Protein AF-A0A7S4VWI9-F1 (afdb_monomer)

Organism: NCBI:txid311494

Sequence (172 aa):
RGKDGPGIADALVRAIVDYGGRVLDMAQFLLEGSLVFTLRFDLGPQEGSMRVMTELLECAQVRGLSLDFYFPPSTGAPASAQGMNEAVLSVVSKAEITPALLYDLDTVLCDFGCVVHEIEHRSDNKARNNGELNKVAFRIHCPPGVRLSSLYMGAPSGAAGGSARGGSLQRV

Mean predicted aligned error: 10.53 Å

Nearest PDB structures (foldseek):
  8a1z-assembly1_A  TM=7.659E-01  e=7.787E-06  Mycobacterium avium 104
  5is2-assembly1_A-2  TM=7.629E-01  e=1.605E-05  Mycobacterium avium 104
  5jlp-assembly1_A  TM=7.545E-01  e=3.513E-05  Mycobacterium avium 104
  1u0s-assembly1_A  TM=6.775E-01  e=2.220E-02  Thermotoga maritima
  1y7p-assembly2_B  TM=7.462E-01  e=6.568E-02  Archaeoglobus fulgidus

Structure (mmCIF, N/CA/C/O backbone):
data_AF-A0A7S4VWI9-F1
#
_entry.id   AF-A0A7S4VWI9-F1
#
loop_
_atom_site.group_PDB
_atom_site.id
_atom_site.type_symbol
_atom_site.label_atom_id
_atom_site.label_alt_id
_atom_site.label_comp_id
_atom_site.label_asym_id
_atom_site.label_entity_id
_atom_site.label_seq_id
_atom_site.pdbx_PDB_ins_code
_atom_site.Cartn_x
_atom_site.Cartn_y
_atom_site.Cartn_z
_atom_site.occupancy
_atom_site.B_iso_or_equiv
_atom_site.auth_seq_id
_atom_site.auth_comp_id
_atom_site.auth_asym_id
_atom_site.auth_atom_id
_atom_site.pdbx_PDB_model_num
ATOM 1 N N . ARG A 1 1 ? -0.387 -2.686 11.601 1.00 92.81 1 ARG A N 1
ATOM 2 C CA . ARG A 1 1 ? 0.595 -3.657 11.054 1.00 92.81 1 ARG A CA 1
ATOM 3 C C . ARG A 1 1 ? 0.879 -4.763 12.064 1.00 92.81 1 ARG A C 1
ATOM 5 O O . ARG A 1 1 ? 0.874 -4.468 13.252 1.00 92.81 1 ARG A O 1
ATOM 12 N N . GLY A 1 2 ? 1.144 -5.993 11.634 1.00 94.62 2 GLY A N 1
ATOM 13 C CA . GLY A 1 2 ? 1.517 -7.103 12.523 1.00 94.62 2 GLY A CA 1
ATOM 14 C C . GLY A 1 2 ? 1.424 -8.455 11.820 1.00 94.62 2 GLY A C 1
ATOM 15 O O . GLY A 1 2 ? 1.335 -8.496 10.600 1.00 94.62 2 GLY A O 1
ATOM 16 N N . LYS A 1 3 ? 1.458 -9.563 12.564 1.00 93.81 3 LYS A N 1
ATOM 17 C CA . LYS A 1 3 ? 1.314 -10.901 11.970 1.00 93.81 3 LYS A CA 1
ATOM 18 C C . LYS A 1 3 ? -0.118 -11.106 11.469 1.00 93.81 3 LYS A C 1
ATOM 20 O O . LYS A 1 3 ? -1.064 -10.728 12.156 1.00 93.81 3 LYS A O 1
ATOM 25 N N . ASP A 1 4 ? -0.267 -11.708 10.293 1.00 92.44 4 ASP A N 1
ATOM 26 C CA . ASP A 1 4 ? -1.592 -12.005 9.747 1.00 92.44 4 ASP A CA 1
ATOM 27 C C . ASP A 1 4 ? -2.323 -13.114 10.523 1.00 92.44 4 ASP A C 1
ATOM 29 O O . ASP A 1 4 ? -1.708 -13.988 11.146 1.00 92.44 4 ASP A O 1
ATOM 33 N N . GLY A 1 5 ? -3.653 -13.071 10.469 1.00 90.56 5 GLY A N 1
ATOM 34 C CA . GLY A 1 5 ? -4.538 -14.011 11.136 1.00 90.56 5 GLY A CA 1
ATOM 35 C C . GLY A 1 5 ? -6.008 -13.809 10.752 1.00 90.56 5 GLY A C 1
ATOM 36 O O . GLY A 1 5 ? -6.421 -12.713 10.362 1.00 90.56 5 GLY A O 1
ATOM 37 N N . PRO A 1 6 ? -6.835 -14.861 10.869 1.00 91.75 6 PRO A N 1
ATOM 38 C CA . PRO A 1 6 ? -8.243 -14.780 10.505 1.00 91.75 6 PRO A CA 1
ATOM 39 C C . PRO A 1 6 ? -8.999 -13.779 11.390 1.00 91.75 6 PRO A C 1
ATOM 41 O O . PRO A 1 6 ? -8.792 -13.708 12.601 1.00 91.75 6 PRO A O 1
ATOM 44 N N . GLY A 1 7 ? -9.915 -13.023 10.781 1.00 93.00 7 GLY A N 1
ATOM 45 C CA . GLY A 1 7 ? -10.837 -12.136 11.499 1.00 93.00 7 GLY A CA 1
ATOM 46 C C . GLY A 1 7 ? -10.259 -10.785 11.933 1.00 93.00 7 GLY A C 1
ATOM 47 O O . GLY A 1 7 ? -10.922 -10.064 12.675 1.00 93.00 7 GLY A O 1
ATOM 48 N N . ILE A 1 8 ? -9.054 -10.406 11.488 1.00 94.25 8 ILE A N 1
ATOM 49 C CA . ILE A 1 8 ? -8.497 -9.070 11.763 1.00 94.25 8 ILE A CA 1
ATOM 50 C C . ILE A 1 8 ? -9.351 -7.974 11.115 1.00 94.25 8 ILE A C 1
ATOM 52 O O . ILE A 1 8 ? -9.794 -7.061 11.807 1.00 94.25 8 ILE A O 1
ATOM 56 N N . ALA A 1 9 ? -9.614 -8.084 9.809 1.00 94.00 9 ALA A N 1
ATOM 57 C CA . ALA A 1 9 ? -10.411 -7.098 9.080 1.00 94.00 9 ALA A CA 1
ATOM 58 C C . ALA A 1 9 ? -11.834 -6.982 9.652 1.00 94.00 9 ALA A C 1
ATOM 60 O O . ALA A 1 9 ? -12.306 -5.877 9.897 1.00 94.00 9 ALA A O 1
ATOM 61 N N . ASP A 1 10 ? -12.478 -8.120 9.934 1.00 95.00 10 ASP A N 1
ATOM 62 C CA . ASP A 1 10 ? -13.802 -8.170 10.567 1.00 95.00 10 ASP A CA 1
ATOM 63 C C . ASP A 1 10 ? -13.814 -7.439 11.916 1.00 95.00 10 ASP A C 1
ATOM 65 O O . ASP A 1 10 ? -14.651 -6.568 12.121 1.00 95.00 10 ASP A O 1
ATOM 69 N N . ALA A 1 11 ? -12.853 -7.719 12.802 1.00 94.56 11 ALA A N 1
ATOM 70 C CA . ALA A 1 11 ? -12.791 -7.083 14.116 1.00 94.56 11 ALA A CA 1
ATOM 71 C C . ALA A 1 11 ? -12.599 -5.560 14.030 1.00 94.56 11 ALA A C 1
ATOM 73 O O . ALA A 1 11 ? -13.314 -4.812 14.695 1.00 94.56 11 ALA A O 1
ATOM 74 N N . LEU A 1 12 ? -11.665 -5.095 13.192 1.00 94.44 12 LEU A N 1
ATOM 75 C CA . LEU A 1 12 ? -11.386 -3.663 13.042 1.00 94.44 12 LEU A CA 1
ATOM 76 C C . LEU A 1 12 ? -12.568 -2.914 12.414 1.00 94.44 12 LEU A C 1
ATOM 78 O O . LEU A 1 12 ? -12.926 -1.833 12.873 1.00 94.44 12 LEU A O 1
ATOM 82 N N . VAL A 1 13 ? -13.195 -3.486 11.383 1.00 94.88 13 VAL A N 1
ATOM 83 C CA . VAL A 1 13 ? -14.356 -2.869 10.725 1.00 94.88 13 VAL A CA 1
ATOM 84 C C . VAL A 1 13 ? -15.570 -2.877 11.651 1.00 94.88 13 VAL A C 1
ATOM 86 O O . VAL A 1 13 ? -16.282 -1.877 11.723 1.00 94.88 13 VAL A O 1
ATOM 89 N N . ARG A 1 14 ? -15.794 -3.959 12.403 1.00 94.00 14 ARG A N 1
ATOM 90 C CA . ARG A 1 14 ? -16.907 -4.057 13.352 1.00 94.00 14 ARG A CA 1
ATOM 91 C C . ARG A 1 14 ? -16.822 -2.998 14.446 1.00 94.00 14 ARG A C 1
ATOM 93 O O . ARG A 1 14 ? -17.813 -2.320 14.677 1.00 94.00 14 ARG A O 1
ATOM 100 N N . ALA A 1 15 ? -15.639 -2.768 15.016 1.00 92.00 15 ALA A N 1
ATOM 101 C CA . ALA A 1 15 ? -15.430 -1.705 16.003 1.00 92.00 15 ALA A CA 1
ATOM 102 C C . ALA A 1 15 ? -15.793 -0.304 15.471 1.00 92.00 15 ALA A C 1
ATOM 104 O O . ALA A 1 15 ? -16.140 0.582 16.240 1.00 92.00 15 ALA A O 1
ATOM 105 N N . ILE A 1 16 ? -15.738 -0.080 14.158 1.00 92.94 16 ILE A N 1
ATOM 106 C CA . ILE A 1 16 ? -16.156 1.188 13.546 1.00 92.94 16 ILE A CA 1
ATOM 107 C C . ILE A 1 16 ? -17.675 1.209 13.356 1.00 92.94 16 ILE A C 1
ATOM 109 O O . ILE A 1 16 ? -18.326 2.201 13.679 1.00 92.94 16 ILE A O 1
ATOM 113 N N . VAL A 1 17 ? -18.242 0.109 12.854 1.00 91.56 17 VAL A N 1
ATOM 114 C CA . VAL A 1 17 ? -19.684 -0.034 12.597 1.00 91.56 17 VAL A CA 1
ATOM 115 C C . VAL A 1 17 ? -20.503 0.038 13.887 1.00 91.56 17 VAL A C 1
ATOM 117 O O . VAL A 1 17 ? -21.522 0.726 13.911 1.00 91.56 17 VAL A O 1
ATOM 120 N N . ASP A 1 18 ? -20.048 -0.604 14.962 1.00 91.44 18 ASP A N 1
ATOM 121 C CA . ASP A 1 18 ? -20.751 -0.663 16.253 1.00 91.44 18 ASP A CA 1
ATOM 122 C C . ASP A 1 18 ? -20.925 0.723 16.894 1.00 91.44 18 ASP A C 1
ATOM 124 O O . ASP A 1 18 ? -21.851 0.950 17.671 1.00 91.44 18 ASP A O 1
ATOM 128 N N . TYR A 1 19 ? -20.076 1.678 16.512 1.00 89.75 19 TYR A N 1
ATOM 129 C CA . TYR A 1 19 ? -20.139 3.072 16.948 1.00 89.75 19 TYR A CA 1
ATOM 130 C C . TYR A 1 19 ? -20.735 4.008 15.884 1.00 89.75 19 TYR A C 1
ATOM 132 O O . TYR A 1 19 ? -20.587 5.225 15.974 1.00 89.75 19 TYR A O 1
ATOM 140 N N . GLY A 1 20 ? -21.412 3.462 14.868 1.00 88.19 20 GLY A N 1
ATOM 141 C CA . GLY A 1 20 ? -22.081 4.241 13.821 1.00 88.19 20 GLY A CA 1
ATOM 142 C C . GLY A 1 20 ? -21.132 4.895 12.815 1.00 88.19 20 GLY A C 1
ATOM 143 O O . GLY A 1 20 ? -21.545 5.783 12.068 1.00 88.19 20 GLY A O 1
ATOM 144 N N . GLY A 1 21 ? -19.868 4.473 12.787 1.00 89.88 21 GLY A N 1
ATOM 145 C CA . GLY A 1 21 ? -18.878 4.956 11.841 1.00 89.88 21 GLY A CA 1
ATOM 146 C C . GLY A 1 21 ? -19.066 4.395 10.432 1.00 89.88 21 GLY A C 1
ATOM 147 O O . GLY A 1 21 ? -19.677 3.349 10.208 1.00 89.88 21 GLY A O 1
ATOM 148 N N . ARG A 1 22 ? -18.478 5.083 9.456 1.00 90.81 22 ARG A N 1
ATOM 149 C CA . ARG A 1 22 ? -18.456 4.698 8.047 1.00 90.81 22 ARG A CA 1
ATOM 150 C C . ARG A 1 22 ? -17.022 4.533 7.571 1.00 90.81 22 ARG A C 1
ATOM 152 O O . ARG A 1 22 ? -16.237 5.475 7.624 1.00 90.81 22 ARG A O 1
ATOM 159 N N . VAL A 1 23 ? -16.699 3.371 7.012 1.00 91.12 23 VAL A N 1
ATOM 160 C CA . VAL A 1 23 ? -15.439 3.179 6.283 1.00 91.12 23 VAL A CA 1
ATOM 161 C C . VAL A 1 23 ? -15.502 3.962 4.968 1.00 91.12 23 VAL A C 1
ATOM 163 O O . VAL A 1 23 ? -16.442 3.812 4.186 1.00 91.12 23 VAL A O 1
ATOM 166 N N . LEU A 1 24 ? -14.523 4.836 4.755 1.00 91.00 24 LEU A N 1
ATOM 167 C CA . LEU A 1 24 ? -14.376 5.662 3.558 1.00 91.00 24 LEU A CA 1
ATOM 168 C C . LEU A 1 24 ? -13.436 5.018 2.541 1.00 91.00 24 LEU A C 1
ATOM 170 O O . LEU A 1 24 ? -13.674 5.132 1.344 1.00 91.00 24 LEU A O 1
ATOM 174 N N . ASP A 1 25 ? -12.368 4.387 3.027 1.00 89.75 25 ASP A N 1
ATOM 175 C CA . ASP A 1 25 ? -11.362 3.722 2.207 1.00 89.75 25 ASP A CA 1
ATOM 176 C C . ASP A 1 25 ? -10.644 2.639 3.023 1.00 89.75 25 ASP A C 1
ATOM 178 O O . ASP A 1 25 ? -10.530 2.746 4.250 1.00 89.75 25 ASP A O 1
ATOM 182 N N . MET A 1 26 ? -10.176 1.592 2.352 1.00 92.19 26 MET A N 1
ATOM 183 C CA . MET A 1 26 ? -9.515 0.458 2.987 1.00 92.19 26 MET A CA 1
ATOM 184 C C . MET A 1 26 ? -8.524 -0.195 2.029 1.00 92.19 26 MET A C 1
ATOM 186 O O . MET A 1 26 ? -8.875 -0.562 0.910 1.00 92.19 26 MET A O 1
ATOM 190 N N . ALA A 1 27 ? -7.308 -0.422 2.516 1.00 90.38 27 ALA A N 1
ATOM 191 C CA . ALA A 1 27 ? -6.280 -1.168 1.810 1.00 90.38 27 ALA A CA 1
ATOM 192 C C . ALA A 1 27 ? -5.652 -2.209 2.741 1.00 90.38 27 ALA A C 1
ATOM 194 O O . ALA A 1 27 ? -5.340 -1.924 3.900 1.00 90.38 27 ALA A O 1
ATOM 195 N N . GLN A 1 28 ? -5.453 -3.417 2.222 1.00 91.88 28 GLN A N 1
ATOM 196 C CA . GLN A 1 28 ? -4.836 -4.524 2.942 1.00 91.88 28 GLN A CA 1
ATOM 197 C C . GLN A 1 28 ? -3.733 -5.142 2.085 1.00 91.88 28 GLN A C 1
ATOM 199 O O . GLN A 1 28 ? -3.980 -5.544 0.952 1.00 91.88 28 GLN A O 1
ATOM 204 N N . PHE A 1 29 ? -2.543 -5.279 2.664 1.00 90.19 29 PHE A N 1
ATOM 205 C CA . PHE A 1 29 ? -1.383 -5.894 2.029 1.00 90.19 29 PHE A CA 1
ATOM 206 C C . PHE A 1 29 ? -0.789 -6.966 2.940 1.00 90.19 29 PHE A C 1
ATOM 208 O O . PHE A 1 29 ? -0.663 -6.765 4.149 1.00 90.19 29 PHE A O 1
ATOM 215 N N . LEU A 1 30 ? -0.396 -8.095 2.350 1.00 89.38 30 LEU A N 1
ATOM 216 C CA . LEU A 1 30 ? 0.335 -9.160 3.028 1.00 89.38 30 LEU A CA 1
ATOM 217 C C . LEU A 1 30 ? 1.719 -9.281 2.395 1.00 89.38 30 LEU A C 1
ATOM 219 O O . LEU A 1 30 ? 1.845 -9.705 1.248 1.00 89.38 30 LEU A O 1
ATOM 223 N N . LEU A 1 31 ? 2.752 -8.915 3.147 1.00 86.50 31 LEU A N 1
ATOM 224 C CA . LEU A 1 31 ? 4.142 -8.950 2.700 1.00 86.50 31 LEU A CA 1
ATOM 225 C C . LEU A 1 31 ? 4.937 -9.839 3.652 1.00 86.50 31 LEU A C 1
ATOM 227 O O . LEU A 1 31 ? 5.063 -9.528 4.833 1.00 86.50 31 LEU A O 1
ATOM 231 N N . GLU A 1 32 ? 5.416 -10.978 3.146 1.00 84.44 32 GLU A N 1
ATOM 232 C CA . GLU A 1 32 ? 6.255 -11.931 3.898 1.00 84.44 32 GLU A CA 1
ATOM 233 C C . GLU A 1 32 ? 5.654 -12.366 5.254 1.00 84.44 32 GLU A C 1
ATOM 235 O O . GLU A 1 32 ? 6.348 -12.527 6.254 1.00 84.44 32 GLU A O 1
ATOM 240 N N . GLY A 1 33 ? 4.329 -12.550 5.305 1.00 82.62 33 GLY A N 1
ATOM 241 C CA . GLY A 1 33 ? 3.607 -12.930 6.529 1.00 82.62 33 GLY A CA 1
ATOM 242 C C . GLY A 1 33 ? 3.295 -11.767 7.482 1.00 82.62 33 GLY A C 1
ATOM 243 O O . GLY A 1 33 ? 2.696 -11.986 8.539 1.00 82.62 33 GLY A O 1
ATOM 244 N N . SER A 1 34 ? 3.659 -10.540 7.104 1.00 90.25 34 SER A N 1
ATOM 245 C CA . SER A 1 34 ? 3.295 -9.301 7.788 1.00 90.25 34 SER A CA 1
ATOM 246 C C . SER A 1 34 ? 2.099 -8.642 7.106 1.00 90.25 34 SER A C 1
ATOM 248 O O . SER A 1 34 ? 2.124 -8.327 5.915 1.00 90.25 34 SER A O 1
ATOM 250 N N . LEU A 1 35 ? 1.041 -8.430 7.877 1.00 92.94 35 LEU A N 1
ATOM 251 C CA . LEU A 1 35 ? -0.151 -7.700 7.491 1.00 92.94 35 LEU A CA 1
ATOM 252 C C . LEU A 1 35 ? 0.069 -6.196 7.688 1.00 92.94 35 LEU A C 1
ATOM 254 O O . LEU A 1 35 ? 0.316 -5.721 8.804 1.00 92.94 35 LEU A O 1
ATOM 258 N N . VAL A 1 36 ? -0.119 -5.431 6.618 1.00 93.50 36 VAL A N 1
ATOM 259 C CA . VAL A 1 36 ? -0.318 -3.981 6.660 1.00 93.50 36 VAL A CA 1
ATOM 260 C C . VAL A 1 36 ? -1.768 -3.710 6.292 1.00 93.50 36 VAL A C 1
ATOM 262 O O . VAL A 1 36 ? -2.256 -4.163 5.262 1.00 93.50 36 VAL A O 1
ATOM 265 N N . PHE A 1 37 ? -2.468 -2.995 7.163 1.00 93.25 37 PHE A N 1
ATOM 266 C CA . PHE A 1 37 ? -3.884 -2.703 7.012 1.00 93.25 37 PHE A CA 1
ATOM 267 C C . PHE A 1 37 ? -4.076 -1.211 7.253 1.00 93.25 37 PHE A C 1
ATOM 269 O O . PHE A 1 37 ? -3.733 -0.716 8.329 1.00 93.25 37 PHE A O 1
ATOM 276 N N . THR A 1 38 ? -4.580 -0.512 6.244 1.00 93.25 38 THR A N 1
ATOM 277 C CA . THR A 1 38 ? -4.859 0.922 6.277 1.00 93.25 38 THR A CA 1
ATOM 278 C C . THR A 1 38 ? -6.355 1.100 6.142 1.00 93.25 38 THR A C 1
ATOM 280 O O . THR A 1 38 ? -6.962 0.582 5.207 1.00 93.25 38 THR A O 1
ATOM 283 N N . LEU A 1 39 ? -6.953 1.837 7.071 1.00 93.38 39 LEU A N 1
ATOM 284 C CA . LEU A 1 39 ? -8.381 2.095 7.060 1.00 93.38 39 LEU A CA 1
ATOM 285 C C . LEU A 1 39 ? -8.620 3.575 7.323 1.00 93.38 39 LEU A C 1
ATOM 287 O O . LEU A 1 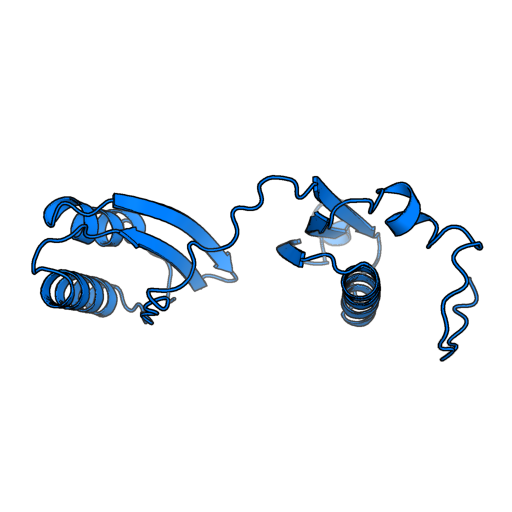39 ? -8.130 4.140 8.300 1.00 93.38 39 LEU A O 1
ATOM 291 N N . ARG A 1 40 ? -9.390 4.194 6.435 1.00 92.31 40 ARG A N 1
ATOM 292 C CA . ARG A 1 40 ? -9.897 5.547 6.602 1.00 92.31 40 ARG A CA 1
ATOM 293 C C . ARG A 1 40 ? -11.385 5.472 6.879 1.00 92.31 40 ARG A C 1
ATOM 295 O O . ARG A 1 40 ? -12.126 4.838 6.132 1.00 92.31 40 ARG A O 1
ATOM 302 N N . PHE A 1 41 ? -11.830 6.139 7.929 1.00 91.94 41 PHE A N 1
ATOM 303 C CA . PHE A 1 41 ? -13.219 6.111 8.356 1.00 91.94 41 PHE A CA 1
ATOM 304 C C . PHE A 1 41 ? -13.662 7.468 8.886 1.00 91.94 41 PHE A C 1
ATOM 306 O O . PHE A 1 41 ? -12.841 8.310 9.245 1.00 91.94 41 PHE A O 1
ATOM 313 N N . ASP A 1 42 ? -14.971 7.664 8.887 1.00 90.19 42 ASP A N 1
ATOM 314 C CA . ASP A 1 42 ? -15.661 8.816 9.442 1.00 90.19 42 ASP A CA 1
ATOM 315 C C . ASP A 1 42 ? -16.548 8.347 10.597 1.00 90.19 42 ASP A C 1
ATOM 317 O O . ASP A 1 42 ? -17.256 7.352 10.461 1.00 90.19 42 ASP A O 1
ATOM 321 N N . LEU A 1 43 ? -16.499 9.042 11.731 1.00 87.75 43 LEU A N 1
ATOM 322 C CA . LEU A 1 43 ? -17.335 8.758 12.904 1.00 87.75 43 LEU A CA 1
ATOM 323 C C . LEU A 1 43 ? -18.520 9.726 13.024 1.0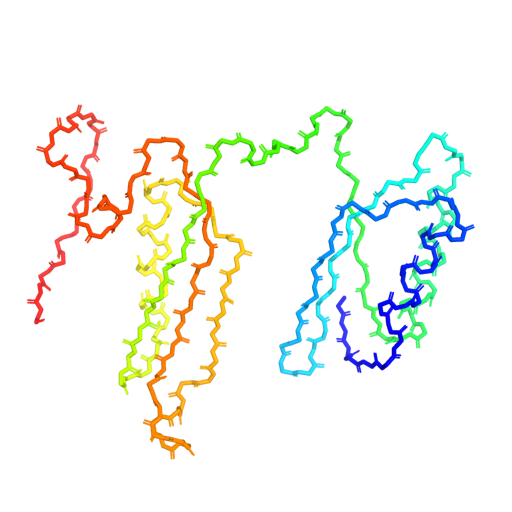0 87.75 43 LEU A C 1
ATOM 325 O O . LEU A 1 43 ? -19.301 9.640 13.971 1.00 87.75 43 LEU A O 1
ATOM 329 N N . GLY A 1 44 ? -18.674 10.642 12.064 1.00 79.69 44 GLY A N 1
ATOM 330 C CA . GLY A 1 44 ? -19.707 11.663 12.102 1.00 79.69 44 GLY A CA 1
ATOM 331 C C . GLY A 1 44 ? -19.527 12.650 13.268 1.00 79.69 44 GLY A C 1
ATOM 332 O O . GLY A 1 44 ? -18.470 12.712 13.896 1.00 79.69 44 GLY A O 1
ATOM 333 N N . PRO A 1 45 ? -20.557 13.461 13.564 1.00 71.19 45 PRO A N 1
ATOM 334 C CA . PRO A 1 45 ? -20.483 14.528 14.564 1.00 71.19 45 PRO A CA 1
ATOM 335 C C . PRO A 1 45 ? -20.684 14.057 16.016 1.00 71.19 45 PRO A C 1
ATOM 337 O O . PRO A 1 45 ? -20.769 14.893 16.911 1.00 71.19 45 PRO A O 1
ATOM 340 N N . GLN A 1 46 ? -20.824 12.753 16.270 1.00 65.19 46 GLN A N 1
ATOM 341 C CA . GLN A 1 46 ? -21.114 12.246 17.614 1.00 65.19 46 GLN A CA 1
ATOM 342 C C . GLN A 1 46 ? -19.850 12.160 18.488 1.00 65.19 46 GLN A C 1
ATOM 344 O O . GLN A 1 46 ? -18.752 11.866 18.015 1.00 65.19 46 GLN A O 1
ATOM 349 N N . GLU A 1 47 ? -20.014 12.383 19.795 1.00 59.16 47 GLU A N 1
ATOM 350 C CA . GLU A 1 47 ? -18.973 12.185 20.809 1.00 59.16 47 GLU A CA 1
ATOM 351 C C . GLU A 1 47 ? -18.626 10.689 20.925 1.00 59.16 47 GLU A C 1
ATOM 353 O O . GLU A 1 47 ? -19.270 9.934 21.652 1.00 59.16 47 GLU A O 1
ATOM 358 N N . GLY A 1 48 ? -17.618 10.231 20.178 1.00 71.62 48 GLY A N 1
ATOM 359 C CA . GLY A 1 48 ? -17.252 8.809 20.174 1.00 71.62 48 GLY A CA 1
ATOM 360 C C . GLY A 1 48 ? -15.833 8.471 19.730 1.00 71.62 48 GLY A C 1
ATOM 361 O O . GLY A 1 48 ? -15.421 7.326 19.899 1.00 71.62 48 GLY A O 1
ATOM 362 N N . SER A 1 49 ? -15.055 9.436 19.224 1.00 82.19 49 SER A N 1
ATOM 363 C CA . SER A 1 49 ? -13.726 9.166 18.650 1.00 82.19 49 SER A CA 1
ATOM 364 C C . SER A 1 49 ? -12.792 8.454 19.622 1.00 82.19 49 SER A C 1
ATOM 366 O O . SER A 1 49 ? -12.231 7.421 19.275 1.00 82.19 49 SER A O 1
ATOM 368 N N . MET A 1 50 ? -12.704 8.927 20.867 1.00 86.69 50 MET A N 1
ATOM 369 C CA . MET A 1 50 ? -11.860 8.297 21.885 1.00 86.69 50 MET A CA 1
ATOM 370 C C . MET A 1 50 ? -12.292 6.865 22.209 1.00 86.69 50 MET A C 1
ATOM 372 O O . MET A 1 50 ? -11.435 6.004 22.363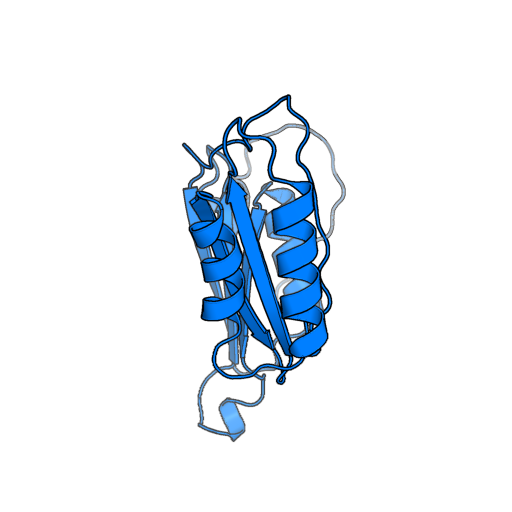 1.00 86.69 50 MET A O 1
ATOM 376 N N . ARG A 1 51 ? -13.600 6.583 22.270 1.00 89.06 51 ARG A N 1
ATOM 377 C CA . ARG A 1 51 ? -14.104 5.231 22.566 1.00 89.06 51 ARG A CA 1
ATOM 378 C C . ARG A 1 51 ? -13.792 4.257 21.437 1.00 89.06 51 ARG A C 1
ATOM 380 O O . ARG A 1 51 ? -13.274 3.179 21.699 1.00 89.06 51 ARG A O 1
ATOM 387 N N . VAL A 1 52 ? -14.030 4.672 20.194 1.00 91.50 52 VAL A N 1
ATOM 388 C CA . VAL A 1 52 ? -13.689 3.872 19.010 1.00 91.50 52 VAL A CA 1
ATOM 389 C C . VAL A 1 52 ? -12.189 3.619 18.941 1.00 91.50 52 VAL A C 1
ATOM 391 O O . VAL A 1 52 ? -11.762 2.500 18.683 1.00 91.50 52 VAL A O 1
ATOM 394 N N . MET A 1 53 ? -11.367 4.638 19.197 1.00 92.00 53 MET A N 1
ATOM 395 C CA . MET A 1 53 ? -9.913 4.478 19.216 1.00 92.00 53 MET A CA 1
ATOM 396 C C . MET A 1 53 ? -9.455 3.495 20.291 1.00 92.00 53 MET A C 1
ATOM 398 O O . MET A 1 53 ? -8.593 2.667 20.010 1.00 92.00 53 MET A O 1
ATOM 402 N N . THR A 1 54 ? -10.015 3.575 21.501 1.00 92.69 54 THR A N 1
ATOM 403 C CA . THR A 1 54 ? -9.716 2.626 22.579 1.00 92.69 54 THR A CA 1
ATOM 404 C C . THR A 1 54 ? -10.087 1.203 22.168 1.00 92.69 54 THR A C 1
ATOM 406 O O . THR A 1 54 ? -9.230 0.328 22.235 1.00 92.69 54 THR A O 1
ATOM 409 N N . GLU A 1 55 ? -11.293 0.986 21.641 1.00 93.12 55 GLU A N 1
ATOM 410 C CA . GLU A 1 55 ? -11.743 -0.329 21.160 1.00 93.12 55 GLU A CA 1
ATOM 411 C C . GLU A 1 55 ? -10.824 -0.879 20.054 1.00 93.12 55 GLU A C 1
ATOM 413 O O . GLU A 1 55 ? -10.427 -2.045 20.070 1.00 93.12 55 GLU A O 1
ATOM 418 N N . LEU A 1 56 ? -10.430 -0.030 19.100 1.00 94.75 56 LEU A N 1
ATOM 419 C CA . LEU A 1 56 ? -9.511 -0.400 18.024 1.00 94.75 56 LEU A CA 1
ATOM 420 C C . LEU A 1 56 ? -8.125 -0.777 18.562 1.00 94.75 56 LEU A C 1
ATOM 422 O O . LEU A 1 56 ? -7.541 -1.760 18.102 1.00 94.75 56 LEU A O 1
ATOM 426 N N . LEU A 1 57 ? -7.603 -0.026 19.537 1.00 95.19 57 LEU A N 1
ATOM 427 C CA . LEU A 1 57 ? -6.328 -0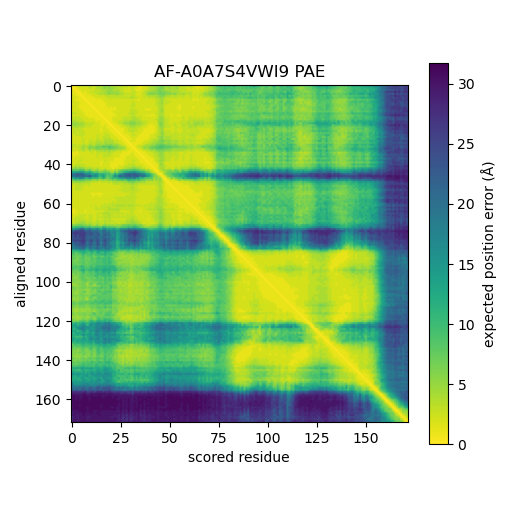.326 20.196 1.00 95.19 57 LEU A CA 1
ATOM 428 C C . LEU A 1 57 ? -6.383 -1.652 20.956 1.00 95.19 57 LEU A C 1
ATOM 430 O O . LEU A 1 57 ? -5.463 -2.459 20.826 1.00 95.19 57 LEU A O 1
ATOM 434 N N . GLU A 1 58 ? -7.461 -1.908 21.693 1.00 94.25 58 GLU A N 1
ATOM 435 C CA . GLU A 1 58 ? -7.672 -3.170 22.407 1.00 94.25 58 GLU A CA 1
ATOM 436 C C . GLU A 1 58 ? -7.776 -4.349 21.429 1.00 94.25 58 GLU A C 1
ATOM 438 O O . GLU A 1 58 ? -7.064 -5.351 21.570 1.00 94.25 58 GLU A O 1
ATOM 443 N N . CYS A 1 59 ? -8.579 -4.205 20.368 1.00 93.62 59 CYS A N 1
ATOM 444 C CA . CYS A 1 59 ? -8.692 -5.191 19.294 1.00 93.62 59 CYS A CA 1
ATOM 445 C C . CYS A 1 59 ? -7.330 -5.520 18.673 1.00 93.62 59 CYS A C 1
ATOM 447 O O . CYS A 1 59 ? -7.022 -6.696 18.436 1.00 93.62 59 CYS A O 1
ATOM 449 N N . ALA A 1 60 ? -6.517 -4.494 18.416 1.00 94.00 60 ALA A N 1
ATOM 450 C CA . ALA A 1 60 ? -5.181 -4.635 17.862 1.00 94.00 60 ALA A CA 1
ATOM 451 C C . ALA A 1 60 ? -4.219 -5.328 18.823 1.00 94.00 60 ALA A C 1
ATOM 453 O O . ALA A 1 60 ? -3.533 -6.263 18.412 1.00 94.00 60 ALA A O 1
ATOM 454 N N . GLN A 1 61 ? -4.210 -4.938 20.097 1.00 93.94 61 GLN A N 1
ATOM 455 C CA . GLN A 1 61 ? -3.344 -5.536 21.109 1.00 93.94 61 GLN A CA 1
ATOM 456 C C . GLN A 1 61 ? -3.608 -7.039 21.255 1.00 93.94 61 GLN A C 1
ATOM 458 O O . GLN A 1 61 ? -2.665 -7.831 21.217 1.00 93.94 61 GLN A O 1
ATOM 463 N N . VAL A 1 62 ? -4.880 -7.448 21.329 1.00 94.44 62 VAL A N 1
ATOM 464 C CA . VAL A 1 62 ? -5.279 -8.868 21.400 1.00 94.44 62 VAL A CA 1
ATOM 465 C C . VAL A 1 62 ? -4.801 -9.660 20.176 1.00 94.44 62 VAL A C 1
ATOM 467 O O . VAL A 1 62 ? -4.519 -10.852 20.274 1.00 94.44 62 VAL A O 1
ATOM 470 N N . ARG A 1 63 ? -4.684 -9.002 19.019 1.00 93.81 63 ARG A N 1
ATOM 471 C CA . ARG A 1 63 ? -4.262 -9.609 17.745 1.00 93.81 63 ARG A CA 1
ATOM 472 C C . ARG A 1 63 ? -2.776 -9.423 17.440 1.00 93.81 63 ARG A C 1
ATOM 474 O O . ARG A 1 63 ? -2.334 -9.809 16.363 1.00 93.81 63 ARG A O 1
ATOM 481 N N . GLY A 1 64 ? -1.999 -8.848 18.359 1.00 94.19 64 GLY A N 1
ATOM 482 C CA . GLY A 1 64 ? -0.575 -8.583 18.140 1.00 94.19 64 GLY A CA 1
ATOM 483 C C . GLY A 1 64 ? -0.313 -7.587 17.004 1.00 94.19 64 GLY A C 1
ATOM 484 O O . GLY A 1 64 ? 0.685 -7.702 16.291 1.00 94.19 64 GLY A O 1
ATOM 485 N N . LEU A 1 65 ? -1.224 -6.633 16.807 1.00 95.19 65 LEU A N 1
ATOM 486 C CA . LEU A 1 65 ? -1.108 -5.561 15.827 1.00 95.19 65 LEU A CA 1
ATOM 487 C C . LEU A 1 65 ? -0.653 -4.267 16.507 1.00 95.19 65 LEU A C 1
ATOM 489 O O . LEU A 1 65 ? -1.062 -3.937 17.615 1.00 95.19 65 LEU A O 1
ATOM 493 N N . SER A 1 66 ? 0.156 -3.498 15.791 1.00 95.06 66 SER A N 1
ATOM 494 C CA . SER A 1 66 ? 0.474 -2.104 16.090 1.00 95.06 66 SER A CA 1
ATOM 495 C C . SER A 1 66 ? -0.405 -1.207 15.217 1.00 95.06 66 SER A C 1
ATOM 497 O O . SER A 1 66 ? -0.464 -1.404 13.996 1.00 95.06 66 SER A O 1
ATOM 499 N N . LEU A 1 67 ? -1.104 -0.260 15.843 1.00 94.56 67 LEU A N 1
ATOM 500 C CA . LEU A 1 67 ? -1.924 0.748 15.172 1.00 94.56 67 LEU A CA 1
ATOM 501 C C . LEU A 1 67 ? -1.335 2.137 15.380 1.00 94.56 67 LEU A C 1
ATOM 503 O O . LEU A 1 67 ? -0.873 2.455 16.473 1.00 94.56 67 LEU A O 1
ATOM 507 N N . ASP A 1 68 ? -1.451 2.954 14.342 1.00 93.25 68 ASP A N 1
ATOM 508 C CA . ASP A 1 68 ? -1.125 4.371 14.354 1.00 93.25 68 ASP A CA 1
ATOM 509 C C . ASP A 1 68 ? -2.366 5.135 13.879 1.00 93.25 68 ASP A C 1
ATOM 511 O O . ASP A 1 68 ? -3.001 4.746 12.895 1.00 93.25 68 ASP A O 1
ATOM 515 N N . PHE A 1 69 ? -2.727 6.210 14.580 1.00 91.69 69 PHE A N 1
ATOM 516 C CA . PHE A 1 69 ? -3.861 7.058 14.211 1.00 91.69 69 PHE A CA 1
ATOM 517 C C . PHE A 1 69 ? -3.371 8.388 13.660 1.00 91.69 69 PHE A C 1
ATOM 519 O O . PHE A 1 69 ? -2.490 9.029 14.231 1.00 91.69 69 PHE A O 1
ATOM 526 N N . TYR A 1 70 ? -4.000 8.827 12.576 1.00 90.25 70 TYR A N 1
ATOM 527 C CA . TYR A 1 70 ? -3.775 10.136 11.988 1.00 90.25 70 TYR A CA 1
ATOM 528 C C . TYR A 1 70 ? -5.112 10.848 11.799 1.00 90.25 70 TYR A C 1
ATOM 530 O O . TYR A 1 70 ? -6.009 10.333 11.132 1.00 90.25 70 TYR A O 1
ATOM 538 N N . PHE A 1 71 ? -5.229 12.040 12.384 1.00 87.38 71 PHE A N 1
ATOM 539 C CA . PHE A 1 71 ? -6.395 12.906 12.244 1.00 87.38 71 PHE A CA 1
ATOM 540 C C . PHE A 1 71 ? -6.077 13.992 11.217 1.00 87.38 71 PHE A C 1
ATOM 542 O O . PHE A 1 71 ? -5.248 14.861 11.503 1.00 87.38 71 PHE A O 1
ATOM 549 N N . PRO A 1 72 ? -6.685 13.953 10.020 1.00 81.50 72 PRO A N 1
ATOM 550 C CA . PRO A 1 72 ? -6.450 14.981 9.022 1.00 81.50 72 PRO A CA 1
ATOM 551 C C . PRO A 1 72 ? -6.970 16.339 9.530 1.00 81.50 72 PRO A C 1
ATOM 553 O O . PRO A 1 72 ? -8.016 16.387 10.184 1.00 81.50 72 PRO A O 1
ATOM 556 N N . PRO A 1 73 ? -6.266 17.449 9.247 1.00 79.31 73 PRO A N 1
ATOM 557 C CA . PRO A 1 73 ? -6.725 18.782 9.620 1.00 79.31 73 PRO A CA 1
ATOM 558 C C . PRO A 1 73 ? -8.082 19.105 8.974 1.00 79.31 73 PRO A C 1
ATOM 560 O O . PRO A 1 73 ? -8.353 18.712 7.842 1.00 79.31 73 PRO A O 1
ATOM 563 N N . SER A 1 74 ? -8.924 19.869 9.678 1.00 65.44 74 SER A N 1
ATOM 564 C CA . SER A 1 74 ? -10.296 20.224 9.267 1.00 65.44 74 SER A CA 1
ATOM 565 C C . SER A 1 74 ? -10.370 21.003 7.945 1.00 65.44 74 SER A C 1
ATOM 567 O O . SER A 1 74 ? -11.432 21.127 7.337 1.00 65.44 74 SER A O 1
ATOM 569 N N . THR A 1 75 ? -9.244 21.562 7.506 1.00 53.06 75 THR A N 1
ATOM 570 C CA . THR A 1 75 ? -9.094 22.287 6.248 1.00 53.06 75 THR A CA 1
ATOM 571 C C . THR A 1 75 ? -8.632 21.342 5.146 1.00 53.06 75 THR A C 1
ATOM 573 O O . THR A 1 75 ? -7.439 21.080 4.998 1.00 53.06 75 THR A O 1
ATOM 576 N N . GLY A 1 76 ? -9.591 20.889 4.345 1.00 52.41 76 GLY A N 1
ATOM 577 C CA . GLY A 1 76 ? -9.343 20.200 3.085 1.00 52.41 76 GLY A CA 1
ATOM 578 C C . GLY A 1 76 ? -9.798 18.754 3.135 1.00 52.41 76 GLY A C 1
ATOM 579 O O . GLY A 1 76 ? -9.110 17.886 3.665 1.00 52.41 76 GLY A O 1
ATOM 580 N N . ALA A 1 77 ? -10.941 18.478 2.500 1.00 51.19 77 ALA A N 1
ATOM 581 C CA . ALA A 1 77 ? -11.163 17.143 1.967 1.00 51.19 77 ALA A CA 1
ATOM 582 C C . ALA A 1 77 ? -9.907 16.778 1.154 1.00 51.19 77 ALA A C 1
ATOM 584 O O . ALA A 1 77 ? -9.447 17.629 0.383 1.00 51.19 77 ALA A O 1
ATOM 585 N N . PRO A 1 78 ? -9.314 15.582 1.332 1.00 53.88 78 PRO A N 1
ATOM 586 C CA . PRO A 1 78 ? -8.198 15.180 0.491 1.00 53.88 78 PRO A CA 1
ATOM 587 C C . PRO A 1 78 ? -8.652 15.368 -0.941 1.00 53.88 78 PRO A C 1
ATOM 589 O O . PRO A 1 78 ? -9.774 14.962 -1.262 1.00 53.88 78 PRO A O 1
ATOM 592 N N . ALA A 1 79 ? -7.829 16.061 -1.733 1.00 53.28 79 ALA A N 1
ATOM 593 C CA . ALA A 1 79 ? -8.118 16.336 -3.127 1.00 53.28 79 ALA A CA 1
ATOM 594 C C . ALA A 1 79 ? -8.563 15.016 -3.744 1.00 53.28 79 ALA A C 1
ATOM 596 O O . ALA A 1 79 ? -7.772 14.083 -3.885 1.00 53.28 79 ALA A O 1
ATOM 597 N N . SER A 1 80 ? -9.864 14.887 -3.990 1.00 52.56 80 SER A N 1
ATOM 598 C CA . SER A 1 80 ? -10.374 13.716 -4.669 1.00 52.56 80 SER A CA 1
ATOM 599 C C . SER A 1 80 ? -9.596 13.643 -5.972 1.00 52.56 80 SER A C 1
ATOM 601 O O . SER A 1 80 ? -9.446 14.679 -6.623 1.00 52.56 80 SER A O 1
ATOM 603 N N . ALA A 1 81 ? -9.137 12.461 -6.375 1.00 55.78 81 ALA A N 1
ATOM 604 C CA . ALA A 1 81 ? -8.465 12.245 -7.658 1.00 55.78 81 ALA A CA 1
ATOM 605 C C . ALA A 1 81 ? -9.377 12.538 -8.879 1.00 55.78 81 ALA A C 1
ATOM 607 O O . ALA A 1 81 ? -9.126 12.065 -9.983 1.00 55.78 81 ALA A O 1
ATOM 608 N N . GLN A 1 82 ? -10.457 13.307 -8.695 1.00 53.53 82 GLN A N 1
ATOM 609 C CA . GLN A 1 82 ? -11.320 13.846 -9.729 1.00 53.53 82 GLN A CA 1
ATOM 610 C C . GLN A 1 82 ? -10.463 14.602 -10.749 1.00 53.53 82 GLN A C 1
ATOM 612 O O . GLN A 1 82 ? -9.974 15.699 -10.495 1.00 53.53 82 GLN A O 1
ATOM 617 N N . GLY A 1 83 ? -10.278 13.974 -11.910 1.00 61.81 83 GLY A N 1
ATOM 618 C CA . GLY A 1 83 ? -9.527 14.522 -13.036 1.00 61.81 83 GLY A CA 1
ATOM 619 C C . GLY A 1 83 ? -8.072 14.061 -13.149 1.00 61.81 83 GLY A C 1
ATOM 620 O O . GLY A 1 83 ? -7.401 14.488 -14.087 1.00 61.81 83 GLY A O 1
ATOM 621 N N . MET A 1 84 ? -7.577 13.195 -12.257 1.00 71.56 84 MET A N 1
ATOM 622 C CA . MET A 1 84 ? -6.295 12.516 -12.467 1.00 71.56 84 MET A CA 1
ATOM 623 C C . MET A 1 84 ? -6.505 11.272 -13.327 1.00 71.56 84 MET A C 1
ATOM 625 O O . MET A 1 84 ? -7.422 10.486 -13.094 1.00 71.56 84 MET A O 1
ATOM 629 N N . ASN A 1 85 ? -5.659 11.109 -14.342 1.00 84.12 85 ASN A N 1
ATOM 630 C CA . ASN A 1 85 ? -5.663 9.892 -15.141 1.00 84.12 85 ASN A CA 1
ATOM 631 C C . ASN A 1 85 ? -4.925 8.807 -14.371 1.00 84.12 85 ASN A C 1
ATOM 633 O O . ASN A 1 85 ? -3.869 9.064 -13.803 1.00 84.12 85 ASN A O 1
ATOM 637 N N . GLU A 1 86 ? -5.445 7.593 -14.396 1.00 89.50 86 GLU A N 1
ATOM 638 C CA . GLU A 1 86 ? -4.772 6.448 -13.806 1.00 89.50 86 GLU A CA 1
ATOM 639 C C . GLU A 1 86 ? -4.054 5.639 -14.888 1.00 89.50 86 GLU A C 1
ATOM 641 O O . GLU A 1 86 ? -4.583 5.425 -15.983 1.00 89.50 86 GLU A O 1
ATOM 646 N N . ALA A 1 87 ? -2.841 5.188 -14.584 1.00 90.06 87 ALA A N 1
ATOM 647 C CA . ALA A 1 87 ? -2.052 4.345 -15.464 1.00 90.06 87 ALA A CA 1
ATOM 648 C C . ALA A 1 87 ? -1.408 3.193 -14.693 1.00 90.06 87 ALA A C 1
ATOM 650 O O . ALA A 1 87 ? -1.135 3.283 -13.496 1.00 90.06 87 ALA A O 1
ATOM 651 N N . VAL A 1 88 ? -1.135 2.105 -15.414 1.00 91.94 88 VAL A N 1
ATOM 652 C CA . VAL A 1 88 ? -0.347 0.982 -14.908 1.00 91.94 88 VAL A CA 1
ATOM 653 C C . VAL A 1 88 ? 0.902 0.844 -15.764 1.00 91.94 88 VAL A C 1
ATOM 655 O O . VAL A 1 88 ? 0.818 0.567 -16.962 1.00 91.94 88 VAL A O 1
ATOM 658 N N . LEU A 1 89 ? 2.065 1.015 -15.144 1.00 91.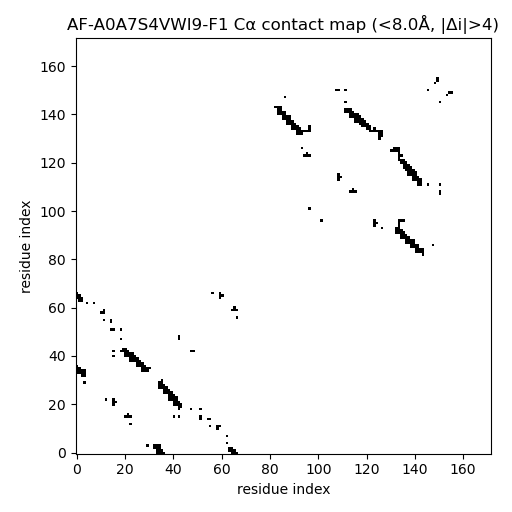69 89 LEU A N 1
ATOM 659 C CA . LEU A 1 89 ? 3.365 0.753 -15.748 1.00 91.69 89 LEU A CA 1
ATOM 660 C C . LEU A 1 89 ? 3.819 -0.641 -15.322 1.00 9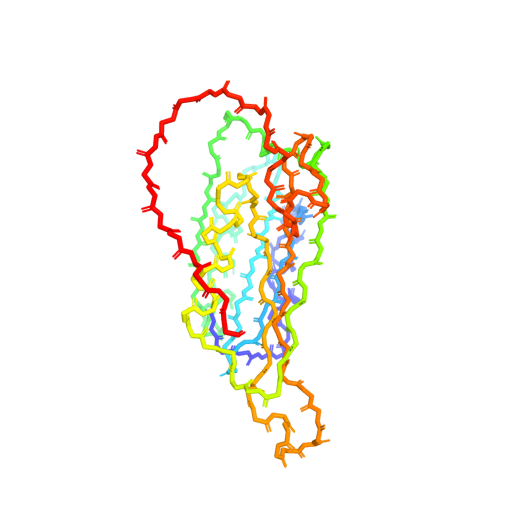1.69 89 LEU A C 1
ATOM 662 O O . LEU A 1 89 ? 4.028 -0.888 -14.142 1.00 91.69 89 LEU A O 1
ATOM 666 N N . SER A 1 90 ? 3.956 -1.564 -16.271 1.00 93.25 90 SER A N 1
ATOM 667 C CA . SER A 1 90 ? 4.465 -2.914 -16.008 1.00 93.25 90 SER A CA 1
ATOM 668 C C . SER A 1 90 ? 5.826 -3.096 -16.658 1.00 93.25 90 SER A C 1
ATOM 670 O O . SER A 1 90 ? 5.950 -2.952 -17.873 1.00 93.25 90 SER A O 1
ATOM 672 N N . VAL A 1 91 ? 6.821 -3.475 -15.863 1.00 91.62 91 VAL A N 1
ATOM 673 C CA . VAL A 1 91 ? 8.143 -3.866 -16.350 1.00 91.62 91 VAL A CA 1
ATOM 674 C C . VAL A 1 91 ? 8.292 -5.365 -16.186 1.00 91.62 91 VAL A C 1
ATOM 676 O O . VAL A 1 91 ? 8.032 -5.917 -15.118 1.00 91.62 91 VAL A O 1
ATOM 679 N N . VAL A 1 92 ? 8.677 -6.022 -17.276 1.00 92.00 92 VAL A N 1
ATOM 680 C CA . VAL A 1 92 ? 8.820 -7.472 -17.349 1.00 92.00 92 VAL A CA 1
ATOM 681 C C . VAL A 1 92 ? 10.237 -7.792 -17.799 1.00 92.00 92 VAL A C 1
ATOM 683 O O . VAL A 1 92 ? 10.700 -7.253 -18.803 1.00 92.00 92 VAL A O 1
ATOM 686 N N . SER A 1 93 ? 10.928 -8.664 -17.069 1.00 90.06 93 SER A N 1
ATOM 687 C CA . SER A 1 93 ? 12.338 -8.971 -17.312 1.00 90.06 93 SER A CA 1
ATOM 688 C C . SER A 1 93 ? 12.633 -10.463 -17.175 1.00 90.06 93 SER A C 1
ATOM 690 O O . SER A 1 93 ? 12.020 -11.173 -16.380 1.00 90.06 93 SER A O 1
ATOM 692 N N . LYS A 1 94 ? 13.595 -10.947 -17.970 1.00 87.81 94 LYS A N 1
ATOM 693 C CA . LYS A 1 94 ? 14.224 -12.267 -17.770 1.00 87.81 94 LYS A CA 1
ATOM 694 C C . LYS A 1 94 ? 15.271 -12.238 -16.655 1.00 87.81 94 LYS A C 1
ATOM 696 O O . LYS A 1 94 ? 15.588 -13.284 -16.099 1.00 87.81 94 LYS A O 1
ATOM 701 N N . ALA A 1 95 ? 15.837 -11.063 -16.397 1.00 87.94 95 ALA A N 1
ATOM 702 C CA . ALA A 1 95 ? 16.775 -10.818 -15.315 1.00 87.94 95 ALA A CA 1
ATOM 703 C C . ALA A 1 95 ? 16.027 -10.344 -14.059 1.00 87.94 95 ALA A C 1
ATOM 705 O O . ALA A 1 95 ? 14.840 -10.014 -14.111 1.00 87.94 95 ALA A O 1
ATOM 706 N N . GLU A 1 96 ? 16.734 -10.311 -12.937 1.00 89.38 96 GLU A N 1
ATOM 707 C CA . GLU A 1 96 ? 16.257 -9.724 -11.683 1.00 89.38 96 GLU A CA 1
ATOM 708 C C . GLU A 1 96 ? 15.845 -8.254 -11.871 1.00 89.38 96 GLU A C 1
ATOM 710 O O . GLU A 1 96 ? 16.492 -7.507 -12.616 1.00 89.38 96 GLU A O 1
ATOM 715 N N . ILE A 1 97 ? 14.762 -7.843 -11.209 1.00 91.62 97 ILE A N 1
ATOM 716 C CA . ILE A 1 97 ? 14.353 -6.443 -11.122 1.00 91.62 97 ILE A CA 1
ATOM 717 C C . ILE A 1 97 ? 15.240 -5.750 -10.084 1.00 91.62 97 ILE A C 1
ATOM 719 O O . ILE A 1 97 ? 15.060 -5.878 -8.877 1.00 91.62 97 ILE A O 1
ATOM 723 N N . THR A 1 98 ? 16.241 -5.011 -10.559 1.00 92.69 98 THR A N 1
ATOM 724 C CA . THR A 1 98 ? 17.249 -4.417 -9.675 1.00 92.69 98 THR A CA 1
ATOM 725 C C . THR A 1 98 ? 16.733 -3.163 -8.955 1.00 92.69 98 THR A C 1
ATOM 727 O O . THR A 1 98 ? 15.897 -2.433 -9.494 1.00 92.69 98 THR A O 1
ATOM 730 N N . PRO A 1 99 ? 17.288 -2.816 -7.776 1.00 92.12 99 PRO A N 1
ATOM 731 C CA . PRO A 1 99 ? 16.985 -1.545 -7.115 1.00 92.12 99 PRO A CA 1
ATOM 732 C C . PRO A 1 99 ? 17.284 -0.314 -7.982 1.00 92.12 99 PRO A C 1
ATOM 734 O O . PRO A 1 99 ? 16.552 0.667 -7.916 1.00 92.12 99 PRO A O 1
ATOM 737 N N . ALA A 1 100 ? 18.327 -0.373 -8.820 1.00 94.62 100 ALA A N 1
ATOM 738 C CA . ALA A 1 100 ? 18.666 0.702 -9.753 1.00 94.62 100 ALA A CA 1
ATOM 739 C C . ALA A 1 100 ? 17.548 0.935 -10.780 1.00 94.62 100 ALA A C 1
ATOM 741 O O . ALA A 1 100 ? 17.154 2.072 -11.003 1.00 94.62 100 ALA A O 1
ATOM 742 N N . LEU A 1 101 ? 16.968 -0.140 -11.325 1.00 92.56 101 LEU A N 1
ATOM 743 C CA . LEU A 1 101 ? 15.816 -0.036 -12.217 1.00 92.56 101 LEU A CA 1
ATOM 744 C C . LEU A 1 101 ? 14.621 0.617 -11.510 1.00 92.56 101 LEU A C 1
ATOM 746 O O . LEU A 1 101 ? 13.991 1.499 -12.080 1.00 92.56 101 LEU A O 1
ATOM 750 N N . LEU A 1 102 ? 14.310 0.216 -10.273 1.00 93.56 102 LEU A N 1
ATOM 751 C CA . LEU A 1 102 ? 13.207 0.821 -9.514 1.00 93.56 102 LEU A CA 1
ATOM 752 C C . LEU A 1 102 ? 13.446 2.313 -9.245 1.00 93.56 102 LEU A C 1
ATOM 754 O O . LEU A 1 102 ? 12.515 3.104 -9.369 1.00 93.56 102 LEU A O 1
ATOM 758 N N . TYR A 1 103 ? 14.687 2.693 -8.931 1.00 93.69 103 TYR A N 1
ATOM 759 C CA . TYR A 1 103 ? 15.087 4.088 -8.746 1.00 93.69 103 TYR A CA 1
ATOM 760 C C . TYR A 1 103 ? 14.935 4.915 -10.031 1.00 93.69 103 TYR A C 1
ATOM 762 O O . TYR A 1 103 ? 14.372 6.009 -9.996 1.00 93.69 103 TYR A O 1
ATOM 770 N N . ASP A 1 104 ? 15.385 4.386 -11.170 1.00 93.12 104 ASP A N 1
ATOM 771 C CA . ASP A 1 104 ? 15.272 5.067 -12.461 1.00 93.12 104 ASP A CA 1
ATOM 772 C C . ASP A 1 104 ? 13.800 5.256 -12.864 1.00 93.12 104 ASP A C 1
ATOM 774 O O . ASP A 1 104 ? 13.411 6.328 -13.330 1.00 93.12 104 ASP A O 1
ATOM 778 N N . LEU A 1 105 ? 12.958 4.237 -12.642 1.00 92.12 105 LEU A N 1
ATOM 779 C CA . LEU A 1 105 ? 11.516 4.322 -12.890 1.00 92.12 105 LEU 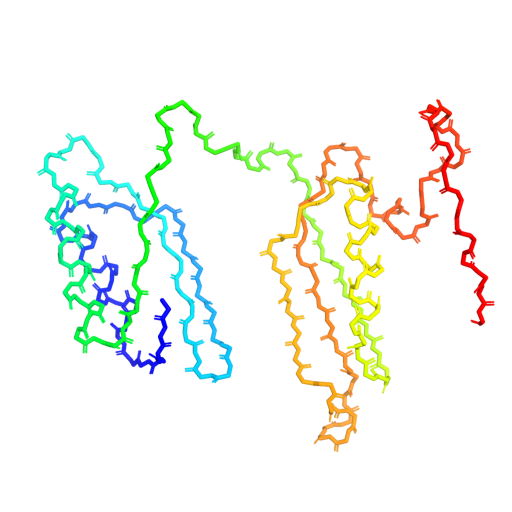A CA 1
ATOM 780 C C . LEU A 1 105 ? 10.857 5.394 -12.017 1.00 92.12 105 LEU A C 1
ATOM 782 O O . LEU A 1 105 ? 10.120 6.229 -12.537 1.00 92.12 105 LEU A O 1
ATOM 786 N N . ASP A 1 106 ? 11.129 5.388 -10.712 1.00 93.38 106 ASP A N 1
ATOM 787 C CA . ASP A 1 106 ? 10.553 6.358 -9.777 1.00 93.38 106 ASP A CA 1
ATOM 788 C C . ASP A 1 106 ? 11.009 7.791 -10.087 1.00 93.38 106 ASP A C 1
ATOM 790 O O . ASP A 1 106 ? 10.202 8.717 -10.056 1.00 93.38 106 ASP A O 1
ATOM 794 N N . THR A 1 107 ? 12.267 7.964 -10.505 1.00 93.56 107 THR A N 1
ATOM 795 C CA . THR A 1 107 ? 12.805 9.259 -10.950 1.00 93.56 107 THR A CA 1
ATOM 796 C C . THR A 1 107 ? 12.009 9.811 -12.133 1.00 93.56 107 THR A C 1
ATOM 798 O O . THR A 1 107 ? 11.556 10.953 -12.089 1.00 93.56 107 THR A O 1
ATOM 801 N N . VAL A 1 108 ? 11.752 8.993 -13.160 1.00 92.00 108 VAL A N 1
ATOM 802 C CA . VAL A 1 108 ? 10.929 9.410 -14.309 1.00 92.00 108 VAL A CA 1
ATOM 803 C C . VAL A 1 108 ? 9.511 9.768 -13.865 1.00 92.00 108 VAL A C 1
ATOM 805 O O . VAL A 1 108 ? 8.965 10.784 -14.290 1.00 92.00 108 VAL A O 1
ATOM 808 N N . LEU A 1 109 ? 8.893 8.961 -13.001 1.00 93.19 109 LEU A N 1
ATOM 809 C CA . LEU A 1 109 ? 7.546 9.243 -12.500 1.00 93.19 109 LEU A CA 1
ATOM 810 C C . LEU A 1 109 ? 7.497 10.568 -11.724 1.00 93.19 109 LEU A C 1
ATOM 812 O O . LEU A 1 109 ? 6.573 11.357 -11.938 1.00 93.19 109 LEU A O 1
ATOM 816 N N . CYS A 1 110 ? 8.513 10.844 -10.905 1.00 92.00 110 CYS A N 1
ATOM 817 C CA . CYS A 1 110 ? 8.672 12.104 -10.184 1.00 92.00 110 CYS A CA 1
ATOM 818 C C . CYS A 1 110 ? 8.839 13.301 -11.130 1.00 92.00 110 CYS A C 1
ATOM 820 O O . CYS A 1 110 ? 8.173 14.319 -10.934 1.00 92.00 110 CYS A O 1
ATOM 822 N N . ASP A 1 111 ? 9.651 13.176 -12.183 1.00 92.06 111 ASP A N 1
ATOM 823 C CA . ASP A 1 111 ? 9.875 14.240 -13.174 1.00 92.06 111 ASP A CA 1
ATOM 824 C C . ASP A 1 111 ? 8.578 14.653 -13.893 1.00 92.06 111 ASP A C 1
ATOM 826 O O . ASP A 1 111 ? 8.386 15.820 -14.241 1.00 92.06 111 ASP A O 1
ATOM 830 N N . PHE A 1 112 ? 7.652 13.708 -14.08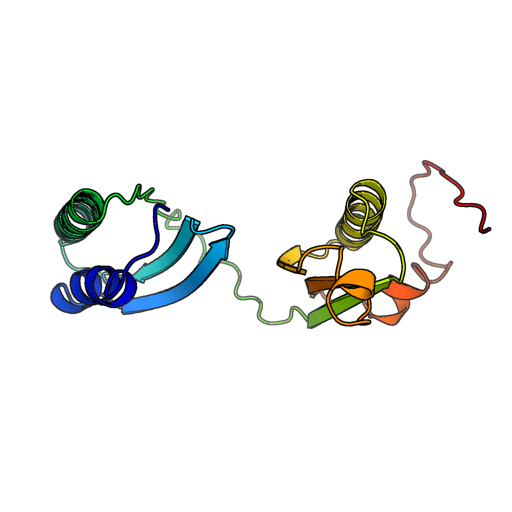1 1.00 90.69 112 PHE A N 1
ATOM 831 C CA . PHE A 1 112 ? 6.324 13.962 -14.648 1.00 90.69 112 PHE A CA 1
ATOM 832 C C . PHE A 1 112 ? 5.250 14.289 -13.599 1.00 90.69 112 PHE A C 1
ATOM 834 O O . PHE A 1 112 ? 4.076 14.412 -13.954 1.00 90.69 112 PHE A O 1
ATOM 841 N N . GLY A 1 113 ? 5.618 14.425 -12.321 1.00 90.94 113 GLY A N 1
ATOM 842 C CA . GLY A 1 113 ? 4.690 14.713 -11.226 1.00 90.94 113 GLY A CA 1
ATOM 843 C C . GLY A 1 113 ? 3.641 13.620 -11.005 1.00 90.94 113 GLY A C 1
ATOM 844 O O . GLY A 1 113 ? 2.540 13.911 -10.537 1.00 90.94 113 GLY A O 1
ATOM 845 N N . CYS A 1 114 ? 3.944 12.380 -11.396 1.00 92.19 114 CYS A N 1
ATOM 846 C CA . CYS A 1 114 ? 3.074 11.238 -11.151 1.00 92.19 114 CYS A CA 1
ATOM 847 C C . CYS A 1 114 ? 3.154 10.815 -9.681 1.00 92.19 114 CYS A C 1
ATOM 849 O O . CYS A 1 114 ? 4.202 10.910 -9.047 1.00 92.19 114 CYS A O 1
ATOM 851 N N . VAL A 1 115 ? 2.045 10.306 -9.149 1.00 92.31 115 VAL A N 1
ATOM 852 C CA . VAL A 1 115 ? 1.968 9.777 -7.783 1.00 92.31 115 VAL A CA 1
ATOM 853 C C . VAL A 1 115 ? 1.819 8.268 -7.851 1.00 92.31 115 VAL A C 1
ATOM 855 O O . VAL A 1 115 ? 0.897 7.764 -8.491 1.00 92.31 115 VAL A O 1
ATOM 858 N N . VAL A 1 116 ? 2.721 7.543 -7.193 1.00 92.06 116 VAL A N 1
ATOM 859 C CA . VAL A 1 116 ? 2.642 6.084 -7.078 1.00 92.06 116 VAL A CA 1
ATOM 860 C C . VAL A 1 116 ? 1.669 5.715 -5.963 1.00 92.06 116 VAL A C 1
ATOM 862 O O . VAL A 1 116 ? 1.834 6.134 -4.820 1.00 92.06 116 VAL A O 1
ATOM 865 N N . HIS A 1 117 ? 0.658 4.917 -6.300 1.00 89.62 117 HIS A N 1
ATOM 866 C CA . HIS A 1 117 ? -0.342 4.417 -5.353 1.00 89.62 117 HIS A CA 1
ATOM 867 C C . HIS A 1 117 ? -0.066 2.987 -4.915 1.00 89.62 117 HIS A C 1
ATOM 869 O O . HIS A 1 117 ? -0.341 2.621 -3.775 1.00 89.62 117 HIS A O 1
ATOM 875 N N . GLU A 1 118 ? 0.474 2.180 -5.820 1.00 89.75 118 GLU A N 1
ATOM 876 C CA . GLU A 1 118 ? 0.734 0.773 -5.569 1.00 89.75 118 GLU A CA 1
ATOM 877 C C . GLU A 1 118 ? 1.957 0.330 -6.364 1.00 89.75 118 GLU A C 1
ATOM 879 O O . GLU A 1 118 ? 2.124 0.706 -7.527 1.00 89.75 118 GLU A O 1
ATOM 884 N N . ILE A 1 119 ? 2.791 -0.493 -5.732 1.00 91.69 119 ILE A N 1
ATOM 885 C CA . ILE A 1 119 ? 3.869 -1.227 -6.386 1.00 91.69 119 ILE A CA 1
ATOM 886 C C . ILE A 1 119 ? 3.624 -2.707 -6.106 1.00 91.69 119 ILE A C 1
ATOM 888 O O . ILE A 1 119 ? 3.743 -3.156 -4.968 1.00 91.69 119 ILE A O 1
ATOM 892 N N . GLU A 1 120 ? 3.290 -3.469 -7.144 1.00 91.19 120 GLU A N 1
ATOM 893 C CA . GLU A 1 120 ? 3.209 -4.925 -7.071 1.00 91.19 120 GLU A CA 1
ATOM 894 C C . GLU A 1 120 ? 4.491 -5.521 -7.648 1.00 91.19 120 GLU A C 1
ATOM 896 O O . GLU A 1 120 ? 4.785 -5.384 -8.836 1.00 91.19 120 GLU A O 1
ATOM 901 N N . HIS A 1 121 ? 5.237 -6.237 -6.818 1.00 88.56 121 HIS A N 1
ATOM 902 C CA . HIS A 1 121 ? 6.375 -7.033 -7.247 1.00 88.56 121 HIS A CA 1
ATOM 903 C C . HIS A 1 121 ? 6.288 -8.420 -6.617 1.00 88.56 121 HIS A C 1
ATOM 905 O O . HIS A 1 121 ? 5.992 -8.560 -5.430 1.00 88.56 121 HIS A O 1
ATOM 911 N N . ARG A 1 122 ? 6.540 -9.463 -7.411 1.00 77.38 122 ARG A N 1
ATOM 912 C CA . ARG A 1 122 ? 6.609 -10.847 -6.926 1.00 77.38 122 ARG A CA 1
ATOM 913 C C . ARG A 1 122 ? 8.001 -11.385 -7.215 1.00 77.38 122 ARG A C 1
ATOM 915 O O . ARG A 1 122 ? 8.457 -11.207 -8.334 1.00 77.38 122 ARG A O 1
ATOM 922 N N . SER A 1 123 ? 8.593 -12.059 -6.222 1.00 75.38 123 SER A N 1
ATOM 923 C CA . SER A 1 123 ? 9.933 -12.682 -6.212 1.00 75.38 123 SER A CA 1
ATOM 924 C C . SER A 1 123 ? 10.606 -12.861 -7.582 1.00 75.38 123 SER A C 1
ATOM 926 O O . SER A 1 123 ? 10.051 -13.499 -8.474 1.00 75.38 123 SER A O 1
ATOM 928 N N . ASP A 1 124 ? 11.858 -12.417 -7.685 1.00 73.94 124 ASP A N 1
ATOM 929 C CA . ASP A 1 124 ? 12.656 -12.367 -8.918 1.00 73.94 124 ASP A CA 1
ATOM 930 C C . ASP A 1 124 ? 13.228 -13.705 -9.427 1.00 73.94 124 ASP A C 1
ATOM 932 O O . ASP A 1 124 ? 14.112 -13.738 -10.288 1.00 73.94 124 ASP A O 1
ATOM 936 N N . ASN A 1 125 ? 12.733 -14.841 -8.930 1.00 75.00 125 ASN A N 1
ATOM 937 C CA . ASN A 1 125 ? 13.234 -16.163 -9.320 1.00 75.00 125 ASN A CA 1
ATOM 938 C C . ASN A 1 125 ? 12.224 -16.987 -10.131 1.00 75.00 125 ASN A C 1
ATOM 940 O O .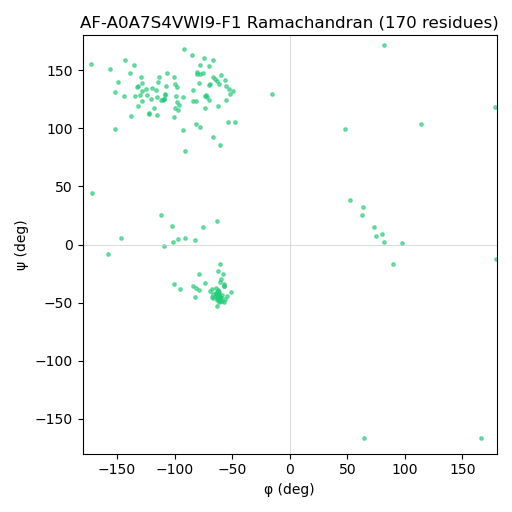 ASN A 1 125 ? 12.259 -18.221 -10.143 1.00 75.00 125 ASN A O 1
ATOM 944 N N . LYS A 1 126 ? 11.299 -16.312 -10.817 1.00 78.88 126 LYS A N 1
ATOM 945 C CA . LYS A 1 126 ? 10.240 -16.974 -11.586 1.00 78.88 126 LYS A CA 1
ATOM 946 C C . LYS A 1 126 ? 10.782 -17.840 -12.715 1.00 78.88 126 LYS A C 1
ATOM 948 O O . LYS A 1 126 ? 10.368 -18.987 -12.860 1.00 78.88 126 LYS A O 1
ATOM 953 N N . ALA A 1 127 ? 11.802 -17.366 -13.425 1.00 80.44 127 ALA A N 1
ATOM 954 C CA . ALA A 1 127 ? 12.381 -18.115 -14.536 1.00 80.44 127 ALA A CA 1
ATOM 955 C C . ALA A 1 127 ? 12.867 -19.514 -14.111 1.00 80.44 127 ALA A C 1
ATOM 957 O O . ALA A 1 127 ? 12.708 -20.471 -14.865 1.00 80.44 127 ALA A O 1
ATOM 958 N N . ARG A 1 128 ? 13.408 -19.655 -12.892 1.00 80.44 128 ARG A N 1
ATOM 959 C CA . ARG A 1 128 ? 13.824 -20.959 -12.347 1.00 80.44 128 ARG A CA 1
ATOM 960 C C . ARG A 1 128 ? 12.676 -21.736 -11.709 1.00 80.44 128 ARG A C 1
ATOM 962 O O . ARG A 1 128 ? 12.664 -22.957 -11.802 1.00 80.44 128 ARG A O 1
ATOM 969 N N . ASN A 1 129 ? 11.739 -21.049 -11.057 1.00 82.69 129 ASN A N 1
ATOM 970 C CA . ASN A 1 129 ? 10.668 -21.693 -10.294 1.00 82.69 129 ASN A CA 1
ATOM 971 C C . ASN A 1 129 ? 9.528 -22.219 -11.178 1.00 82.69 129 ASN A C 1
ATOM 973 O O . ASN A 1 129 ? 8.969 -23.273 -10.891 1.00 82.69 129 ASN A O 1
ATOM 977 N N . ASN A 1 130 ? 9.152 -21.479 -12.222 1.00 83.75 130 ASN A N 1
ATOM 978 C CA . ASN A 1 130 ? 8.006 -21.800 -13.076 1.00 83.75 130 ASN A CA 1
ATOM 979 C C . ASN A 1 130 ? 8.190 -21.402 -14.554 1.00 83.75 130 ASN A C 1
ATOM 981 O O . ASN A 1 130 ? 7.252 -21.533 -15.335 1.00 83.75 130 ASN A O 1
ATOM 985 N N . GLY A 1 131 ? 9.376 -20.926 -14.953 1.00 83.31 131 GLY A N 1
ATOM 986 C CA . GLY A 1 131 ? 9.656 -20.508 -16.330 1.00 83.31 131 GLY A CA 1
ATOM 987 C C . GLY A 1 131 ? 9.031 -19.166 -16.729 1.00 83.31 131 GLY A C 1
ATOM 988 O O . GLY A 1 131 ? 9.107 -18.791 -17.898 1.00 83.31 131 GLY A O 1
ATOM 989 N N . GLU A 1 132 ? 8.424 -18.432 -15.791 1.00 86.75 132 GLU A N 1
ATOM 990 C CA . GLU A 1 132 ? 7.843 -17.115 -16.061 1.00 86.75 132 GLU A CA 1
ATOM 991 C C . GLU A 1 132 ? 8.886 -15.991 -15.977 1.00 86.75 132 GLU A C 1
ATOM 993 O O . GLU A 1 132 ? 9.964 -16.134 -15.400 1.00 86.75 132 GLU A O 1
ATOM 998 N N . LEU A 1 133 ? 8.537 -14.834 -16.541 1.00 87.69 133 LEU A N 1
ATOM 999 C CA . LEU A 1 133 ? 9.322 -13.611 -16.417 1.00 87.69 133 LEU A CA 1
ATOM 1000 C C . LEU A 1 133 ? 9.052 -12.919 -15.079 1.00 87.69 133 LEU A C 1
ATOM 1002 O O . LEU A 1 133 ? 7.927 -12.940 -14.567 1.00 87.69 133 LEU A O 1
ATOM 1006 N N . ASN A 1 134 ? 10.075 -12.251 -14.557 1.00 90.44 134 ASN A N 1
ATOM 1007 C CA . ASN A 1 134 ? 9.933 -11.350 -13.423 1.00 90.44 134 ASN A CA 1
ATOM 1008 C C . ASN A 1 134 ? 9.083 -10.151 -13.839 1.00 90.44 134 ASN A C 1
ATOM 1010 O O . ASN A 1 134 ? 9.147 -9.708 -14.990 1.00 90.44 134 ASN A O 1
ATOM 1014 N N . LYS A 1 135 ? 8.262 -9.645 -12.918 1.00 92.38 135 LYS A N 1
ATOM 1015 C CA . LYS A 1 135 ? 7.348 -8.536 -13.187 1.00 92.38 135 LYS A CA 1
ATOM 1016 C C . LYS A 1 135 ? 7.237 -7.633 -11.970 1.00 92.38 135 LYS A C 1
ATOM 1018 O O . LYS A 1 135 ? 6.855 -8.103 -10.900 1.00 92.38 135 LYS A O 1
ATOM 1023 N N . VAL A 1 136 ? 7.448 -6.341 -12.196 1.00 94.25 136 VAL A N 1
ATOM 1024 C CA . VAL A 1 136 ? 7.022 -5.264 -11.300 1.00 94.25 136 VAL A CA 1
ATOM 1025 C C . VAL A 1 136 ? 5.958 -4.418 -11.997 1.00 94.25 136 VAL A C 1
ATOM 1027 O O . VAL A 1 136 ? 6.043 -4.171 -13.202 1.00 94.25 136 VAL A O 1
ATOM 1030 N N . ALA A 1 137 ? 4.931 -4.004 -11.263 1.00 94.31 137 ALA A N 1
ATOM 1031 C CA . ALA A 1 137 ? 3.877 -3.127 -11.745 1.00 94.31 137 ALA A CA 1
ATOM 1032 C C . ALA A 1 137 ? 3.693 -1.937 -10.803 1.00 94.31 137 ALA A C 1
ATOM 1034 O O . ALA A 1 137 ? 3.576 -2.115 -9.598 1.00 94.31 137 ALA A O 1
ATOM 1035 N N . PHE A 1 138 ? 3.630 -0.740 -11.373 1.00 94.19 138 PHE A N 1
ATOM 1036 C CA . PHE A 1 138 ? 3.333 0.503 -10.678 1.00 94.19 138 PHE A CA 1
ATOM 1037 C C . PHE A 1 138 ? 1.947 0.966 -11.100 1.00 94.19 138 PHE A C 1
ATOM 1039 O O . PHE A 1 138 ? 1.689 1.139 -12.294 1.00 94.19 138 PHE A O 1
ATOM 1046 N N . ARG A 1 139 ? 1.068 1.194 -10.131 1.00 93.06 139 ARG A N 1
ATOM 1047 C CA . ARG A 1 139 ? -0.201 1.891 -10.335 1.00 93.06 139 ARG A CA 1
ATOM 1048 C C . ARG A 1 139 ? 0.003 3.351 -9.970 1.00 93.06 139 ARG A C 1
ATOM 1050 O O . ARG A 1 139 ? 0.402 3.655 -8.845 1.00 93.06 139 ARG A O 1
ATOM 1057 N N . ILE A 1 140 ? -0.221 4.240 -10.930 1.00 93.00 140 ILE A N 1
ATOM 1058 C CA . ILE A 1 140 ? 0.129 5.654 -10.809 1.00 93.00 140 ILE A CA 1
ATOM 1059 C C . ILE A 1 140 ? -1.049 6.553 -11.165 1.00 93.00 140 ILE A C 1
ATOM 1061 O O . ILE A 1 140 ? -1.807 6.266 -12.093 1.00 93.00 140 ILE A O 1
ATOM 1065 N N . HIS A 1 141 ? -1.160 7.676 -10.466 1.00 92.38 141 HIS A N 1
ATOM 1066 C CA . HIS A 1 141 ? -1.948 8.813 -10.917 1.00 92.38 141 HIS A CA 1
ATOM 1067 C C . HIS A 1 141 ? -1.050 9.773 -11.686 1.00 92.38 141 HIS A C 1
ATOM 1069 O O . HIS A 1 141 ? -0.008 10.212 -11.199 1.00 92.38 141 HIS A O 1
ATOM 1075 N N . CYS A 1 142 ? -1.478 10.112 -12.892 1.00 90.31 142 CYS A N 1
ATOM 1076 C CA . CYS A 1 142 ? -0.835 11.083 -13.753 1.00 90.31 142 CYS A CA 1
ATOM 1077 C C . CYS A 1 142 ? -1.552 12.435 -13.627 1.00 90.31 142 CYS A C 1
ATOM 1079 O O . CYS A 1 142 ? -2.792 12.482 -13.682 1.00 90.31 142 CYS A O 1
ATOM 1081 N N . PRO A 1 143 ? -0.804 13.546 -13.511 1.00 89.56 143 PRO A N 1
ATOM 1082 C CA . PRO A 1 143 ? -1.409 14.865 -13.477 1.00 89.56 143 PRO A CA 1
ATOM 1083 C C . PRO A 1 143 ? -2.067 15.205 -14.828 1.00 89.56 143 PRO A C 1
ATOM 1085 O O . PRO A 1 143 ? -1.722 14.622 -15.867 1.00 89.56 143 PRO A O 1
ATOM 1088 N N . PRO A 1 144 ? -3.018 16.156 -14.849 1.00 86.69 144 PRO A N 1
ATOM 1089 C CA . PRO A 1 144 ? -3.678 16.572 -16.081 1.00 86.69 144 PRO A CA 1
ATOM 1090 C C . PRO A 1 144 ? -2.672 16.973 -17.168 1.00 86.69 144 PRO A C 1
ATOM 1092 O O . PRO A 1 144 ? -1.725 17.713 -16.918 1.00 86.69 144 PRO A O 1
ATOM 1095 N N . GLY A 1 145 ? -2.888 16.489 -18.392 1.00 84.88 145 GLY A N 1
ATOM 1096 C CA . GLY A 1 145 ? -2.029 16.785 -19.545 1.00 84.88 145 GLY A CA 1
ATOM 1097 C C . GLY A 1 145 ? -0.861 15.816 -19.754 1.00 84.88 145 GLY A C 1
ATOM 1098 O O . GLY A 1 145 ? -0.351 15.745 -20.874 1.00 84.88 145 GLY A O 1
ATOM 1099 N N . VAL A 1 146 ? -0.490 15.007 -18.755 1.00 86.88 146 VAL A N 1
ATOM 1100 C CA . VAL A 1 146 ? 0.478 13.918 -18.953 1.00 86.88 146 VAL A CA 1
ATOM 1101 C C . VAL A 1 146 ? -0.171 12.802 -19.764 1.00 86.88 146 VAL A C 1
ATOM 1103 O O . VAL A 1 146 ? -1.250 12.302 -19.442 1.00 86.88 146 VAL A O 1
ATOM 1106 N N . ARG A 1 147 ? 0.497 12.414 -20.852 1.00 84.38 147 ARG A N 1
ATOM 1107 C CA . ARG A 1 147 ? 0.093 11.303 -21.716 1.00 84.38 147 ARG A CA 1
ATOM 1108 C C . ARG A 1 147 ? 1.021 10.121 -21.482 1.00 84.38 147 ARG A C 1
ATOM 1110 O O . ARG A 1 147 ? 2.221 10.311 -21.309 1.00 84.38 147 ARG A O 1
ATOM 1117 N N . LEU A 1 148 ? 0.493 8.903 -21.612 1.00 79.81 148 LEU A N 1
ATOM 1118 C CA . LEU A 1 148 ? 1.303 7.678 -21.593 1.00 79.81 148 LEU A CA 1
ATOM 1119 C C . LEU A 1 148 ? 2.480 7.757 -22.573 1.00 79.81 148 LEU A C 1
ATOM 1121 O O . LEU A 1 148 ? 3.597 7.391 -22.230 1.00 79.81 148 LEU A O 1
ATOM 1125 N N . SER A 1 149 ? 2.257 8.308 -23.769 1.00 83.06 149 SER A N 1
ATOM 1126 C CA . SER A 1 149 ? 3.317 8.500 -24.763 1.00 83.06 149 SER A CA 1
ATOM 1127 C C . SER A 1 149 ? 4.485 9.335 -24.236 1.00 83.06 149 SER A C 1
ATOM 1129 O O . SER A 1 149 ? 5.623 9.057 -24.585 1.00 83.06 149 SER A O 1
ATOM 1131 N N . SER A 1 150 ? 4.222 10.333 -23.390 1.00 84.25 150 SER A N 1
ATOM 1132 C CA . SER A 1 150 ? 5.260 11.180 -22.797 1.00 84.25 150 SER A CA 1
ATOM 1133 C C . SER A 1 150 ? 6.056 10.445 -21.719 1.00 84.25 150 SER A C 1
ATOM 1135 O O . SER A 1 150 ? 7.258 10.653 -21.619 1.00 84.25 150 SER A O 1
ATOM 1137 N N . LEU A 1 151 ? 5.416 9.536 -20.976 1.00 82.06 151 LEU A N 1
ATOM 1138 C CA . LEU A 1 151 ? 6.108 8.660 -20.024 1.00 82.06 151 LEU A CA 1
ATOM 1139 C C . LEU A 1 151 ? 7.030 7.660 -20.740 1.00 82.06 151 LEU A C 1
ATOM 1141 O O . LEU A 1 151 ? 8.130 7.395 -20.274 1.00 82.06 151 LEU A O 1
ATOM 1145 N N . TYR A 1 152 ? 6.605 7.129 -21.893 1.00 80.12 152 TYR A N 1
ATOM 1146 C CA . TYR A 1 152 ? 7.393 6.156 -22.662 1.00 80.12 152 TYR A CA 1
ATOM 1147 C C . TYR A 1 152 ? 8.479 6.782 -23.543 1.00 80.12 152 TYR A C 1
ATOM 1149 O O . TYR A 1 152 ? 9.540 6.190 -23.727 1.00 80.12 152 TYR A O 1
ATOM 1157 N N . MET A 1 153 ? 8.202 7.935 -24.154 1.00 81.38 153 MET A N 1
ATOM 1158 C CA . MET A 1 153 ? 9.069 8.538 -25.177 1.00 81.38 153 MET A CA 1
ATOM 1159 C C . MET A 1 153 ? 9.788 9.802 -24.693 1.00 81.38 153 MET A C 1
ATOM 1161 O O . MET A 1 153 ? 10.571 10.376 -25.447 1.00 81.38 153 MET A O 1
ATOM 1165 N N . GLY A 1 154 ? 9.541 10.228 -23.452 1.00 75.06 154 GLY A N 1
ATOM 1166 C CA . GLY A 1 154 ? 9.978 11.515 -22.925 1.00 75.06 154 GLY A CA 1
ATOM 1167 C C . GLY A 1 154 ? 9.044 12.660 -23.327 1.00 75.06 154 GLY A C 1
ATOM 1168 O O . GLY A 1 154 ? 8.118 12.510 -24.133 1.00 75.06 154 GLY A O 1
ATOM 1169 N N . ALA A 1 155 ? 9.275 13.838 -22.744 1.00 68.38 155 ALA A N 1
ATOM 1170 C CA . ALA A 1 155 ? 8.550 15.035 -23.142 1.00 68.38 155 ALA A CA 1
ATOM 1171 C C . ALA A 1 155 ? 8.835 15.333 -24.627 1.00 68.38 155 ALA A C 1
ATOM 1173 O O . ALA A 1 155 ? 9.989 15.222 -25.053 1.00 68.38 155 ALA A O 1
ATOM 1174 N N . PRO A 1 156 ? 7.823 15.718 -25.430 1.00 62.94 156 PRO A N 1
ATOM 1175 C CA . PRO A 1 156 ? 8.079 16.180 -26.785 1.00 62.94 156 PRO A CA 1
ATOM 1176 C C . PRO A 1 156 ? 9.085 17.329 -26.705 1.00 62.94 156 PRO A C 1
ATOM 1178 O O . PRO A 1 156 ? 8.878 18.297 -25.969 1.00 62.94 156 PRO A O 1
ATOM 1181 N N . SER A 1 157 ? 10.197 17.191 -27.422 1.00 55.75 157 SER A N 1
ATOM 1182 C CA . SER A 1 157 ? 11.274 18.172 -27.509 1.00 55.75 157 SER A CA 1
ATOM 1183 C C . SER A 1 157 ? 10.728 19.480 -28.093 1.00 55.75 157 SER A C 1
ATOM 1185 O O . SER A 1 157 ? 10.735 19.696 -29.299 1.00 55.75 157 SER A O 1
ATOM 1187 N N . GLY A 1 158 ? 10.176 20.337 -27.231 1.00 51.59 158 GLY A N 1
ATOM 1188 C CA . GLY A 1 158 ? 9.481 21.553 -27.656 1.00 51.59 158 GLY A CA 1
ATOM 1189 C C . GLY A 1 158 ? 8.890 22.432 -26.551 1.00 51.59 158 GLY A C 1
ATOM 1190 O O . GLY A 1 158 ? 8.563 23.580 -26.832 1.00 51.59 158 GLY A O 1
ATOM 1191 N N . ALA A 1 159 ? 8.796 21.977 -25.298 1.00 42.62 159 ALA A N 1
ATOM 1192 C CA . ALA A 1 159 ? 8.462 22.863 -24.178 1.00 42.62 159 ALA A CA 1
ATOM 1193 C C . ALA A 1 159 ? 9.750 23.438 -23.566 1.00 42.62 159 ALA A C 1
ATOM 1195 O O . ALA A 1 159 ? 10.281 22.943 -22.575 1.00 42.62 159 ALA A O 1
ATOM 1196 N N . ALA A 1 160 ? 10.290 24.470 -24.213 1.00 46.22 160 ALA A N 1
ATOM 1197 C CA . ALA A 1 160 ? 11.354 25.294 -23.660 1.00 46.22 160 ALA A CA 1
ATOM 1198 C C . ALA A 1 160 ? 10.856 26.005 -22.389 1.00 46.22 160 ALA A C 1
ATOM 1200 O O . ALA A 1 160 ? 9.913 26.791 -22.441 1.00 46.22 160 ALA A O 1
ATOM 1201 N N . GLY A 1 161 ? 11.506 25.727 -21.257 1.00 36.78 161 GLY A N 1
ATOM 1202 C CA . GLY A 1 161 ? 11.179 26.320 -19.960 1.00 36.78 161 GLY A CA 1
ATOM 1203 C C . GLY A 1 161 ? 12.193 25.996 -18.859 1.00 36.78 161 GLY A C 1
ATOM 1204 O O . GLY A 1 161 ? 11.795 25.623 -17.771 1.00 36.78 161 GLY A O 1
ATOM 1205 N N . GLY A 1 162 ? 13.490 26.092 -19.177 1.00 38.50 162 GLY A N 1
ATOM 1206 C CA . GLY A 1 162 ? 14.607 26.339 -18.249 1.00 38.50 162 GLY A CA 1
ATOM 1207 C C . GLY A 1 162 ? 14.727 25.521 -16.953 1.00 38.50 162 GLY A C 1
ATOM 1208 O O . GLY A 1 162 ? 14.231 25.931 -15.915 1.00 38.50 162 GLY A O 1
ATOM 1209 N N . SER A 1 163 ? 15.581 24.497 -16.957 1.00 36.66 163 SER A N 1
ATOM 1210 C CA . SER A 1 163 ? 16.870 24.519 -16.239 1.00 36.66 163 SER A CA 1
ATOM 1211 C C . SER A 1 163 ? 17.564 23.171 -16.425 1.00 36.66 163 SER A C 1
ATOM 1213 O O . SER A 1 163 ? 17.045 22.118 -16.073 1.00 36.66 163 SER A O 1
ATOM 1215 N N . ALA A 1 164 ? 18.740 23.215 -17.040 1.00 45.38 164 ALA A N 1
ATOM 1216 C CA . ALA A 1 164 ? 19.547 22.055 -17.358 1.00 45.38 164 ALA A CA 1
ATOM 1217 C C . ALA A 1 164 ? 20.219 21.476 -16.105 1.00 45.38 164 ALA A C 1
ATOM 1219 O O . ALA A 1 164 ? 20.994 22.170 -15.449 1.00 45.38 164 ALA A O 1
ATOM 1220 N N . ARG A 1 165 ? 20.054 20.170 -15.871 1.00 39.12 165 ARG A N 1
ATOM 1221 C CA . ARG A 1 165 ? 21.149 19.303 -15.412 1.00 39.12 165 ARG A CA 1
ATOM 1222 C C . ARG A 1 165 ? 21.076 17.978 -16.161 1.00 39.12 165 ARG A C 1
ATOM 1224 O O . ARG A 1 165 ? 20.124 17.225 -16.025 1.00 39.12 165 ARG A O 1
ATOM 1231 N N . GLY A 1 166 ? 22.064 17.775 -17.026 1.00 37.78 166 GLY A N 1
ATOM 1232 C CA . GLY A 1 166 ? 22.157 16.630 -17.916 1.00 37.78 166 GLY A CA 1
ATOM 1233 C C . GLY A 1 166 ? 22.634 15.360 -17.219 1.00 37.78 166 GLY A C 1
ATOM 1234 O O . GLY A 1 166 ? 23.504 15.396 -16.354 1.00 37.78 166 GLY A O 1
ATOM 1235 N N . GLY A 1 167 ? 22.108 14.240 -17.699 1.00 29.77 167 GLY A N 1
ATOM 1236 C CA . GLY A 1 167 ? 22.676 12.907 -17.561 1.00 29.77 167 GLY A CA 1
ATOM 1237 C C . GLY A 1 167 ? 22.211 12.095 -18.762 1.00 29.77 167 GLY A C 1
ATOM 1238 O O . GLY A 1 167 ? 21.058 11.685 -18.823 1.00 29.77 167 GLY A O 1
ATOM 1239 N N . SER A 1 168 ? 23.067 11.945 -19.776 1.00 33.19 168 SER A N 1
ATOM 1240 C CA . SER A 1 168 ? 22.742 11.149 -20.958 1.00 33.19 168 SER A CA 1
ATOM 1241 C C . SER A 1 168 ? 22.787 9.663 -20.609 1.00 33.19 168 SER A C 1
ATOM 1243 O O . SER A 1 168 ? 23.857 9.139 -20.301 1.00 33.19 168 SER A O 1
ATOM 1245 N N . LEU A 1 169 ? 21.658 8.970 -20.723 1.00 35.41 169 LEU A N 1
ATOM 1246 C CA . LEU A 1 169 ? 21.630 7.512 -20.791 1.00 35.41 169 LEU A CA 1
ATOM 1247 C C . LEU A 1 169 ? 21.948 7.084 -22.231 1.00 35.41 169 LEU A C 1
ATOM 1249 O O . LEU A 1 169 ? 21.124 7.218 -23.137 1.00 35.41 169 LEU A O 1
ATOM 1253 N N . GLN A 1 170 ? 23.176 6.607 -22.450 1.00 35.12 170 GLN A N 1
ATOM 1254 C CA . GLN A 1 170 ? 23.533 5.854 -23.652 1.00 35.12 170 GLN A CA 1
ATOM 1255 C C . GLN A 1 170 ? 22.905 4.459 -23.572 1.00 35.12 170 GLN A C 1
ATOM 1257 O O . GLN A 1 170 ? 23.047 3.759 -22.572 1.00 35.12 170 GLN A O 1
ATOM 1262 N N . ARG A 1 171 ? 22.201 4.071 -24.641 1.00 39.00 171 ARG A N 1
ATOM 1263 C CA . ARG A 1 171 ? 21.649 2.725 -24.829 1.00 39.00 171 ARG A CA 1
ATOM 1264 C C . ARG A 1 171 ? 22.778 1.718 -25.072 1.00 39.00 171 ARG A C 1
ATOM 1266 O O . ARG A 1 171 ? 23.667 2.004 -25.875 1.00 39.00 171 ARG A O 1
ATOM 1273 N N . VAL A 1 172 ? 22.678 0.551 -24.435 1.00 37.16 172 VAL A N 1
ATOM 1274 C CA . VAL A 1 172 ? 23.284 -0.713 -24.892 1.00 37.16 172 VAL A CA 1
ATOM 1275 C C . VAL A 1 172 ? 22.207 -1.504 -25.621 1.00 37.16 172 VAL A C 1
ATOM 1277 O O . VAL A 1 172 ? 21.064 -1.514 -25.110 1.00 37.16 172 VAL A O 1
#

Solvent-accessible surface area (backbone atoms only — not comparable to full-atom values): 10737 Å² total; per-residue (Å²): 60,31,60,65,65,90,62,52,68,58,53,57,51,44,50,36,47,79,66,69,27,44,81,75,46,76,50,78,46,78,55,95,66,33,29,41,65,49,76,43,68,45,56,72,95,58,98,46,66,69,59,43,50,50,51,47,51,53,56,26,55,81,57,59,33,54,86,84,90,84,82,80,64,95,81,61,77,74,80,66,67,82,74,47,47,76,48,74,52,73,49,75,35,93,55,67,84,46,72,65,57,54,50,55,52,50,50,55,37,53,77,64,60,35,45,80,78,42,77,52,70,56,74,63,56,26,53,82,74,74,66,41,64,20,46,39,35,37,35,31,40,31,42,79,91,69,47,73,64,36,76,76,70,43,73,73,95,75,79,86,77,87,81,92,80,90,79,87,81,80,85,132

Secondary structure (DSSP, 8-state):
-EE--TTHHHHHHHHHHTTT-EEEEEEEEEETTEEEEEEEEE-TTSS-HHHHHHHHHHHHHHTTB--------SS------TTPEEEEEEEEESS---HHHHHHHHHHHHHTT-EEEEEEEE-TTHHHHTSPPEEEEEEEEEPTT--HHHHHH-S-TT--------------

pLDDT: mean 82.21, std 16.99, range [29.77, 95.19]

InterPro domains:
  IPR045865 ACT-like domain [SSF55021] (2-68)

Foldseek 3Di:
DFADDPCLVVQLVVLQVVLVKAWPDWDWDADPRGIDIDTDIDNPPDPPPVVSVVSNVVSQVVVGHDDDDDDDDPPDDDPPLVQWDKDKDKDWAPAFPDPVNVVVLVVLCVVQVKDWDDKDFDDCCCCVVPNGTGMIMTIITGHPPDDPCCSVVNDPPPPDDDDDDDDDDDDD

Radius of gyration: 21.34 Å; Cα contacts (8 Å, |Δi|>4): 198; chains: 1; bounding box: 46×48×50 Å